Protein AF-A0A7C1CMJ7-F1 (afdb_monomer)

Nearest PDB structures (foldseek):
  7lj4-assembly1_B  TM=1.744E-01  e=9.720E+00  Homo sapiens

pLDDT: mean 82.31, std 11.93, range [35.75, 94.56]

Foldseek 3Di:
DVVQCCLPPNPLNVLQLVCLQPVVVSVVVVDPVVVSVVVVVVVVVVVVVVVVVVVCVVVVDDDPCPCPLVVLLLLLLQLQLLAAPSGNDGDPVSSVVSNVVLVVVVVVCVVVVHDPVVSSVVSNVSSVVSNVVSVVVVVVPPPD

Mean predicted aligned error: 7.27 Å

Sequence (144 aa):
AFGWMLMHKSWVGRYAELIGENEIAARFAGIDTPLVKCLLFTVCGGLCGMAAIFHTAFYATAKADTAMGMELEAIACVVIGGARISGGRASIPGALLGLLIIGILQFGLEMSGVRSRNIIIIVGLVLIITAVVNERFGGRATGE

Radius of gyration: 17.37 Å; Cα contacts (8 Å, |Δi|>4): 123; chains: 1; bounding box: 34×32×45 Å

Structure (mmCIF, N/CA/C/O backbone):
data_AF-A0A7C1CMJ7-F1
#
_entry.id   AF-A0A7C1CMJ7-F1
#
loop_
_atom_site.group_PDB
_atom_site.id
_atom_site.type_symbol
_atom_site.label_atom_id
_atom_site.label_alt_id
_atom_site.label_comp_id
_atom_site.label_asym_id
_atom_site.label_entity_id
_atom_site.label_seq_id
_atom_site.pdbx_PDB_ins_code
_atom_site.Cartn_x
_atom_site.Cartn_y
_atom_site.Cartn_z
_atom_site.occupancy
_atom_site.B_iso_or_equiv
_atom_site.auth_seq_id
_atom_site.auth_comp_id
_atom_site.auth_asym_id
_atom_site.auth_atom_id
_atom_site.pdbx_PDB_model_num
ATOM 1 N N . ALA A 1 1 ? 11.399 4.045 7.157 1.00 50.28 1 ALA A N 1
ATOM 2 C CA . ALA A 1 1 ? 11.460 4.653 8.508 1.00 50.28 1 ALA A CA 1
ATOM 3 C C . ALA A 1 1 ? 10.339 5.674 8.749 1.00 50.28 1 ALA A C 1
ATOM 5 O O . ALA A 1 1 ? 9.579 5.496 9.691 1.00 50.28 1 ALA A O 1
ATOM 6 N N . PHE A 1 2 ? 10.172 6.692 7.892 1.00 60.22 2 PHE A N 1
ATOM 7 C CA . PHE A 1 2 ? 9.145 7.738 8.065 1.00 60.22 2 PHE A CA 1
ATOM 8 C C . PHE A 1 2 ? 7.702 7.195 8.105 1.00 60.22 2 PHE A C 1
ATOM 10 O O . PHE A 1 2 ? 6.954 7.504 9.026 1.00 60.22 2 PHE A O 1
ATOM 17 N N . GLY A 1 3 ? 7.345 6.291 7.182 1.00 61.06 3 GLY A N 1
ATOM 18 C CA . GLY A 1 3 ? 6.026 5.640 7.172 1.00 61.06 3 GLY A CA 1
ATOM 19 C C . GLY A 1 3 ? 5.734 4.832 8.441 1.00 61.06 3 GLY A C 1
ATOM 20 O O . GLY A 1 3 ? 4.652 4.956 9.006 1.00 61.06 3 GLY A O 1
ATOM 21 N N . TRP A 1 4 ? 6.716 4.061 8.936 1.00 58.06 4 TRP A N 1
ATOM 22 C CA . TRP A 1 4 ? 6.612 3.312 10.200 1.00 58.06 4 TRP A CA 1
ATOM 23 C C . TRP A 1 4 ? 6.258 4.229 11.369 1.00 58.06 4 TRP A C 1
ATOM 25 O O . TRP A 1 4 ? 5.365 3.934 12.160 1.00 58.06 4 TRP A O 1
ATOM 35 N N . MET A 1 5 ? 6.942 5.369 11.451 1.00 55.03 5 MET A N 1
ATOM 36 C CA . MET A 1 5 ? 6.726 6.336 12.516 1.00 55.03 5 MET A CA 1
ATOM 37 C C . MET A 1 5 ? 5.361 7.025 12.401 1.00 55.03 5 MET A C 1
ATOM 39 O O . MET A 1 5 ? 4.716 7.249 13.423 1.00 55.03 5 MET A O 1
ATOM 43 N N . LEU A 1 6 ? 4.880 7.285 11.180 1.00 60.38 6 LEU A N 1
ATOM 44 C CA . LEU A 1 6 ? 3.525 7.786 10.953 1.00 60.38 6 LEU A CA 1
ATOM 45 C C . LEU A 1 6 ? 2.462 6.770 11.393 1.00 60.38 6 LEU A C 1
ATOM 47 O O . LEU A 1 6 ? 1.572 7.125 12.154 1.00 60.38 6 LEU A O 1
ATOM 51 N N . MET A 1 7 ? 2.547 5.505 10.989 1.00 59.06 7 MET A N 1
ATOM 52 C CA . MET A 1 7 ? 1.507 4.525 11.335 1.00 59.06 7 MET A CA 1
ATOM 53 C C . MET A 1 7 ? 1.500 4.147 12.820 1.00 59.06 7 MET A C 1
ATOM 55 O O . MET A 1 7 ? 0.435 4.076 13.421 1.00 59.06 7 MET A O 1
ATOM 59 N N . HIS A 1 8 ? 2.668 3.935 13.434 1.00 58.44 8 HIS A N 1
ATOM 60 C CA . HIS A 1 8 ? 2.735 3.406 14.803 1.00 58.44 8 HIS A CA 1
ATOM 61 C C . HIS A 1 8 ? 2.731 4.483 15.898 1.00 58.44 8 HIS A C 1
ATOM 63 O O . HIS A 1 8 ? 2.394 4.191 17.045 1.00 58.44 8 HIS A O 1
ATOM 69 N N . LYS A 1 9 ? 3.117 5.726 15.572 1.00 54.81 9 LYS A N 1
ATOM 70 C CA . LYS A 1 9 ? 3.260 6.810 16.560 1.00 54.81 9 LYS A CA 1
ATOM 71 C C . LYS A 1 9 ? 2.339 8.009 16.309 1.00 54.81 9 LYS A C 1
ATOM 73 O O . LYS A 1 9 ? 2.172 8.812 17.223 1.00 54.81 9 LYS A O 1
ATOM 78 N N . SER A 1 10 ? 1.732 8.150 15.124 1.00 69.31 10 SER A N 1
ATOM 79 C CA . SER A 1 10 ? 0.830 9.276 14.837 1.00 69.31 10 SER A CA 1
ATOM 80 C C . SER A 1 10 ? -0.647 8.918 15.023 1.00 69.31 10 SER A C 1
ATOM 82 O O . SER A 1 10 ? -1.083 7.793 14.780 1.00 69.31 10 SER A O 1
ATOM 84 N N . TRP A 1 11 ? -1.428 9.918 15.430 1.00 71.00 11 TRP A N 1
ATOM 85 C CA . TRP A 1 11 ? -2.886 9.854 15.551 1.00 71.00 11 TRP A CA 1
ATOM 86 C C . TRP A 1 11 ? -3.571 9.502 14.220 1.00 71.00 11 TRP A C 1
ATOM 88 O O . TRP A 1 11 ? -4.585 8.810 14.215 1.00 71.00 11 TRP A O 1
ATOM 98 N N . VAL A 1 12 ? -2.964 9.893 13.094 1.00 75.56 12 VAL A N 1
ATOM 99 C CA . VAL A 1 12 ? -3.470 9.636 11.737 1.00 75.56 12 VAL A CA 1
ATOM 100 C C . VAL A 1 12 ? -3.522 8.138 11.430 1.00 75.56 12 VAL A C 1
ATOM 102 O O . VAL A 1 12 ? -4.497 7.672 10.848 1.00 75.56 12 VAL A O 1
ATOM 105 N N . GLY A 1 13 ? -2.513 7.368 11.858 1.00 76.81 13 GLY A N 1
ATOM 106 C CA . GLY A 1 13 ? -2.478 5.915 11.655 1.00 76.81 13 GLY A CA 1
ATOM 107 C C . GLY A 1 13 ? -3.599 5.193 12.403 1.00 76.81 13 GLY A C 1
ATOM 108 O O . GLY A 1 13 ? -4.318 4.391 11.816 1.00 76.81 13 GLY A O 1
ATOM 109 N N . ARG A 1 14 ? -3.818 5.556 13.672 1.00 80.00 14 ARG A N 1
ATOM 110 C CA . ARG A 1 14 ? -4.899 4.986 14.493 1.00 80.00 14 ARG A CA 1
ATOM 111 C C . ARG A 1 14 ? -6.285 5.362 13.982 1.00 80.00 14 ARG A C 1
ATOM 113 O O . ARG A 1 14 ? -7.174 4.520 13.977 1.00 80.00 14 ARG A O 1
ATOM 120 N N . TYR A 1 15 ? -6.477 6.604 13.537 1.00 85.75 15 TYR A N 1
ATOM 121 C CA . TYR A 1 15 ? -7.745 7.004 12.926 1.00 85.75 15 TYR A CA 1
ATOM 122 C C . TYR A 1 15 ? -7.990 6.265 11.612 1.00 85.75 15 TYR A C 1
ATOM 124 O O . TYR A 1 15 ? -9.104 5.809 11.394 1.00 85.75 15 TYR A O 1
ATOM 132 N N . ALA A 1 16 ? -6.971 6.069 10.771 1.00 84.44 16 ALA A N 1
ATOM 133 C CA . ALA A 1 16 ? -7.113 5.273 9.553 1.00 84.44 16 ALA A CA 1
ATOM 134 C C . ALA A 1 16 ? -7.504 3.812 9.852 1.00 84.44 16 ALA A C 1
ATOM 136 O O . ALA A 1 16 ? -8.352 3.255 9.158 1.00 84.44 16 ALA A O 1
ATOM 137 N N . GLU A 1 17 ? -6.934 3.216 10.904 1.00 84.69 17 GLU A N 1
ATOM 138 C CA . GLU A 1 17 ? -7.270 1.861 11.353 1.00 84.69 17 GLU A CA 1
ATOM 139 C C . GLU A 1 17 ? -8.730 1.767 11.831 1.00 84.69 17 GLU A C 1
ATOM 141 O O . GLU A 1 17 ? -9.496 0.959 11.310 1.00 84.69 17 GLU A O 1
ATOM 146 N N . LEU A 1 18 ? -9.158 2.673 12.718 1.00 84.38 18 LEU A N 1
ATOM 147 C CA . LEU A 1 18 ? -10.532 2.722 13.243 1.00 84.38 18 LEU A CA 1
ATOM 148 C C . LEU A 1 18 ? -1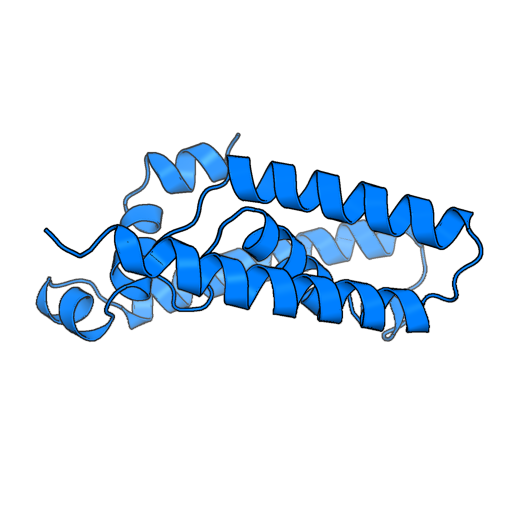1.583 2.977 12.154 1.00 84.38 18 LEU A C 1
ATOM 150 O O . LEU A 1 18 ? -12.631 2.335 12.137 1.00 84.38 18 LEU A O 1
ATOM 154 N N . ILE A 1 19 ? -11.303 3.905 11.233 1.00 87.69 19 ILE A N 1
ATOM 155 C CA . ILE A 1 19 ? -12.191 4.204 10.100 1.00 87.69 19 ILE A CA 1
ATOM 156 C C . ILE A 1 19 ? -12.302 2.985 9.176 1.00 87.69 19 ILE A C 1
ATOM 158 O O . ILE A 1 19 ? -13.375 2.737 8.630 1.00 87.69 19 ILE A O 1
ATO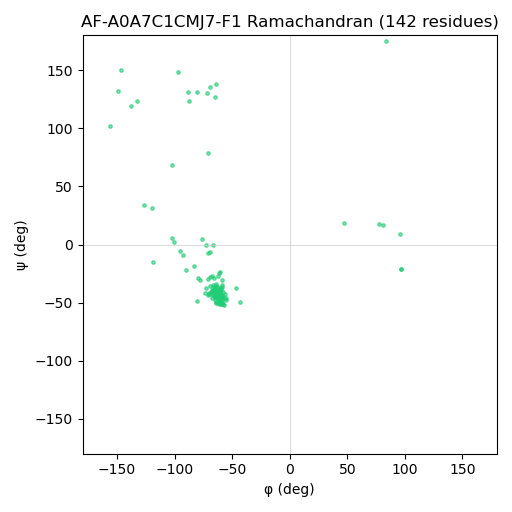M 162 N N . GLY A 1 20 ? -11.211 2.232 9.007 1.00 85.38 20 GLY A N 1
ATOM 163 C CA . GLY A 1 20 ? -11.192 1.009 8.214 1.00 85.38 20 GLY A CA 1
ATOM 164 C C . GLY A 1 20 ? -11.950 -0.155 8.856 1.00 85.38 20 GLY A C 1
ATOM 165 O O . GLY A 1 20 ? -12.454 -0.994 8.126 1.00 85.38 20 GLY A O 1
ATOM 166 N N . GLU A 1 21 ? -12.033 -0.227 10.185 1.00 85.31 21 GLU A N 1
ATOM 167 C CA . GLU A 1 21 ? -12.784 -1.283 10.875 1.00 85.31 21 GLU A CA 1
ATOM 168 C C . GLU A 1 21 ? -14.286 -0.977 10.912 1.00 85.31 21 GLU A C 1
ATOM 170 O O . GLU A 1 21 ? -15.108 -1.822 10.556 1.00 85.31 21 GLU A O 1
ATOM 175 N N . ASN A 1 22 ? -14.658 0.241 11.317 1.00 87.44 22 ASN A N 1
ATOM 176 C CA . ASN A 1 22 ? -16.046 0.685 11.309 1.00 87.44 22 ASN A CA 1
ATOM 177 C C . ASN A 1 22 ? -16.147 2.215 11.234 1.00 87.44 22 ASN A C 1
ATOM 179 O O . ASN A 1 22 ? -16.041 2.928 12.235 1.00 87.44 22 ASN A O 1
ATOM 183 N N . GLU A 1 23 ? -16.443 2.724 10.038 1.00 86.50 23 GLU A N 1
ATOM 184 C CA . GLU A 1 23 ? -16.608 4.157 9.788 1.00 86.50 23 GLU A CA 1
ATOM 185 C C . GLU A 1 23 ? -17.713 4.798 10.644 1.00 86.50 23 GLU A C 1
ATOM 187 O O . GLU A 1 23 ? -17.571 5.934 11.104 1.00 86.50 23 GLU A O 1
ATOM 192 N N . ILE A 1 24 ? -18.804 4.068 10.888 1.00 85.69 24 ILE A N 1
ATOM 193 C CA . ILE A 1 24 ? -19.941 4.559 11.671 1.00 85.69 24 ILE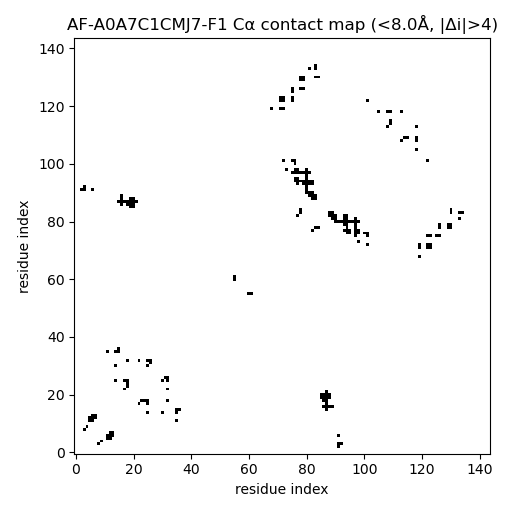 A CA 1
ATOM 194 C C . ILE A 1 24 ? -19.512 4.737 13.132 1.00 85.69 24 ILE A C 1
ATOM 196 O O . ILE A 1 24 ? -19.752 5.792 13.719 1.00 85.69 24 ILE A O 1
ATOM 200 N N . ALA A 1 25 ? -18.815 3.747 13.699 1.00 85.00 25 ALA A N 1
ATOM 201 C CA . ALA A 1 25 ? -18.297 3.818 15.065 1.00 85.00 25 ALA A CA 1
ATOM 202 C C . ALA A 1 25 ? -17.247 4.929 15.229 1.00 85.00 25 ALA A C 1
ATOM 204 O O . ALA A 1 25 ? -17.293 5.672 16.208 1.00 85.00 25 ALA A O 1
ATOM 205 N N . ALA A 1 26 ? -16.354 5.105 14.248 1.00 86.50 26 ALA A N 1
ATOM 206 C CA . ALA A 1 26 ? -15.372 6.189 14.254 1.00 86.50 26 ALA A CA 1
ATOM 207 C C . ALA A 1 26 ? -16.045 7.573 14.285 1.00 86.50 26 ALA A C 1
ATOM 209 O O . ALA A 1 26 ? -15.613 8.464 15.018 1.00 86.50 26 ALA A O 1
ATOM 210 N N . ARG A 1 27 ? -17.150 7.740 13.547 1.00 87.50 27 ARG A N 1
ATOM 211 C CA . ARG A 1 27 ? -17.928 8.984 13.544 1.00 87.50 27 ARG A CA 1
ATOM 212 C C . ARG A 1 27 ? -18.624 9.238 14.885 1.00 87.50 27 ARG A C 1
ATOM 214 O O . ARG A 1 27 ? -18.638 10.374 15.350 1.00 87.50 27 ARG A O 1
ATOM 221 N N . PHE A 1 28 ? -19.152 8.197 15.534 1.00 87.88 28 PHE A N 1
ATOM 222 C CA . PHE A 1 28 ? -19.710 8.307 16.890 1.00 87.88 28 PHE A CA 1
ATOM 223 C C . PHE A 1 28 ? -18.645 8.599 17.958 1.00 87.88 28 PHE A C 1
ATOM 225 O O . PHE A 1 28 ? -18.951 9.248 18.953 1.00 87.88 28 PHE A O 1
ATOM 232 N N . ALA A 1 29 ? -17.393 8.193 17.734 1.00 85.75 29 ALA A N 1
ATOM 233 C CA . ALA A 1 29 ? -16.254 8.514 18.595 1.00 85.75 29 ALA A CA 1
ATOM 234 C C . ALA A 1 29 ? -15.724 9.958 18.427 1.00 85.75 29 ALA A C 1
ATOM 236 O O . ALA A 1 29 ? -14.710 10.308 19.029 1.00 85.75 29 ALA A O 1
ATOM 237 N N . GLY A 1 30 ? -16.383 10.798 17.617 1.00 84.69 30 GLY A N 1
ATOM 238 C CA . GLY A 1 30 ? -15.997 12.196 17.397 1.00 84.69 30 GLY A CA 1
ATOM 239 C C . GLY A 1 30 ? -14.861 12.391 16.388 1.00 84.69 30 GLY A C 1
ATOM 240 O O . GLY A 1 30 ? -14.253 13.457 16.362 1.00 84.69 30 GLY A O 1
ATOM 241 N N . ILE A 1 31 ? -14.551 11.380 15.567 1.00 86.81 31 ILE A N 1
ATOM 242 C CA . ILE A 1 31 ? -13.545 11.488 14.504 1.00 86.81 31 ILE A CA 1
ATOM 243 C C . ILE A 1 31 ? -14.214 12.030 13.237 1.00 86.81 31 ILE A C 1
ATOM 245 O O . ILE A 1 31 ? -15.138 11.412 12.699 1.00 86.81 31 ILE A O 1
ATOM 249 N N . ASP A 1 32 ? -13.693 13.139 12.709 1.00 88.19 32 ASP A N 1
ATOM 250 C CA . ASP A 1 32 ? -14.081 13.682 11.403 1.00 88.19 32 ASP A CA 1
ATOM 251 C C . ASP A 1 32 ? -13.554 12.802 10.256 1.00 88.19 32 ASP A C 1
ATOM 253 O O . ASP A 1 32 ? -12.571 13.107 9.574 1.00 88.19 32 ASP A O 1
ATOM 257 N N . THR A 1 33 ? -14.252 11.691 10.021 1.00 87.12 33 THR A N 1
ATOM 258 C CA . THR A 1 33 ? -14.037 10.739 8.921 1.00 87.12 33 THR A CA 1
ATOM 259 C C . THR A 1 33 ? -13.768 11.383 7.554 1.00 87.12 33 THR A C 1
ATOM 261 O O . THR A 1 33 ? -12.775 10.996 6.928 1.00 87.12 33 THR A O 1
ATOM 264 N N . PRO A 1 34 ? -14.555 12.365 7.060 1.00 89.88 34 PRO A N 1
ATOM 265 C CA . PRO A 1 34 ? -14.303 12.957 5.746 1.00 89.88 34 PRO A CA 1
ATOM 266 C C . PRO A 1 34 ? -12.988 13.744 5.693 1.00 89.88 34 PRO A C 1
ATOM 268 O O . PRO A 1 34 ? -12.289 13.693 4.681 1.00 89.88 34 PRO A O 1
ATOM 271 N N . LEU A 1 35 ? -12.619 14.433 6.776 1.00 88.31 35 LEU A N 1
ATOM 272 C CA . LEU A 1 35 ? -11.402 15.241 6.830 1.00 88.31 35 LEU A CA 1
ATOM 273 C C . LEU A 1 35 ? -10.154 14.351 6.852 1.00 88.31 35 LEU A C 1
ATOM 275 O O . LEU A 1 35 ? -9.207 14.585 6.101 1.00 88.31 35 LEU A O 1
ATOM 279 N N . VAL A 1 36 ? -10.188 13.281 7.652 1.00 89.31 36 VAL A N 1
ATOM 280 C CA . VAL A 1 36 ? -9.101 12.295 7.723 1.00 89.31 36 VAL A CA 1
ATOM 281 C C . VAL A 1 36 ? -8.922 11.587 6.377 1.00 89.31 36 VAL A C 1
ATOM 283 O O . VAL A 1 36 ? -7.794 11.484 5.894 1.00 89.31 36 VAL A O 1
ATOM 286 N N . LYS A 1 37 ? -10.016 11.166 5.722 1.00 89.38 37 LYS A N 1
ATOM 287 C CA . LYS A 1 37 ? -9.966 10.573 4.373 1.00 89.38 37 LYS A CA 1
ATOM 288 C C . LYS A 1 37 ? -9.381 11.546 3.347 1.00 89.38 37 LYS A C 1
ATOM 290 O O . LYS A 1 37 ? -8.492 11.161 2.593 1.00 89.38 37 LYS A O 1
ATOM 295 N N . CYS A 1 38 ? -9.825 12.803 3.342 1.00 92.69 38 CYS A N 1
ATOM 296 C CA . CYS A 1 38 ? -9.308 13.825 2.430 1.00 92.69 38 CYS A CA 1
ATOM 297 C C . CYS A 1 38 ? -7.792 14.022 2.597 1.00 92.69 38 CYS A C 1
ATOM 299 O O . CYS A 1 38 ? -7.047 14.031 1.614 1.00 92.69 38 CYS A O 1
ATOM 301 N N . LEU A 1 39 ? -7.315 14.094 3.843 1.00 90.06 39 LEU A N 1
ATOM 302 C CA . LEU A 1 39 ? -5.893 14.236 4.150 1.00 90.06 39 LEU A CA 1
ATOM 303 C C . LEU A 1 39 ? -5.082 13.012 3.692 1.00 90.06 39 LEU A C 1
ATOM 305 O O . LEU A 1 39 ? -4.037 13.180 3.066 1.00 90.06 39 LEU A O 1
ATOM 309 N N . LEU A 1 40 ? -5.584 11.795 3.927 1.00 88.88 40 LEU A N 1
ATOM 310 C CA . LEU A 1 40 ? -4.968 10.547 3.453 1.00 88.88 40 LEU A CA 1
ATOM 311 C C . LEU A 1 40 ? -4.821 10.524 1.926 1.00 88.88 40 LEU A C 1
ATOM 313 O O . LEU A 1 40 ? -3.720 10.304 1.421 1.00 88.88 40 LEU A O 1
ATOM 317 N N . PHE A 1 41 ? -5.900 10.803 1.189 1.00 90.50 41 PHE A N 1
ATOM 318 C CA . PHE A 1 41 ? -5.867 10.821 -0.276 1.00 90.50 41 PHE A CA 1
ATOM 319 C C . PHE A 1 41 ? -4.968 11.929 -0.830 1.00 90.50 41 PHE A C 1
ATOM 321 O O . PHE A 1 41 ? -4.255 11.697 -1.804 1.00 90.50 41 PHE A O 1
ATOM 328 N N . THR A 1 42 ? -4.937 13.102 -0.193 1.00 93.50 42 THR A N 1
ATOM 329 C CA . THR A 1 42 ? -4.062 14.213 -0.604 1.00 93.50 42 THR A CA 1
ATOM 330 C C . THR A 1 42 ? -2.588 13.847 -0.444 1.00 93.50 42 THR A C 1
ATOM 332 O O . THR A 1 42 ? -1.787 14.072 -1.352 1.00 93.50 42 THR A O 1
ATOM 335 N N . VAL A 1 43 ? -2.221 13.230 0.685 1.00 90.50 43 VAL A N 1
ATOM 336 C CA . VAL A 1 43 ? -0.847 12.768 0.925 1.00 90.50 43 VAL A CA 1
ATOM 337 C C . VAL A 1 43 ? -0.467 11.656 -0.056 1.00 90.50 43 VAL A C 1
ATOM 339 O O . VAL A 1 43 ? 0.608 11.723 -0.650 1.00 90.50 43 VAL A O 1
ATOM 342 N N . CYS A 1 44 ? -1.344 10.673 -0.288 1.00 90.31 44 CYS A N 1
ATOM 343 C CA . CYS A 1 44 ? -1.118 9.634 -1.297 1.00 90.31 44 CYS A CA 1
ATOM 344 C C . CYS A 1 44 ? -0.930 10.230 -2.697 1.00 90.31 44 CYS A C 1
ATOM 346 O O . CYS A 1 44 ? 0.046 9.898 -3.363 1.00 90.31 44 CYS A O 1
ATOM 348 N N . GLY A 1 45 ? -1.798 11.152 -3.118 1.00 91.38 45 GLY A N 1
ATOM 349 C CA . GLY A 1 45 ? -1.687 11.828 -4.411 1.00 91.38 45 GLY A CA 1
ATOM 350 C C . GLY A 1 45 ? -0.375 12.600 -4.563 1.00 91.38 45 GLY A C 1
ATOM 351 O O . GLY A 1 45 ? 0.288 12.484 -5.592 1.00 91.38 45 GLY A O 1
ATOM 352 N N . GLY A 1 46 ? 0.055 13.320 -3.521 1.00 94.56 46 GLY A N 1
ATOM 353 C CA . GLY A 1 46 ? 1.342 14.021 -3.510 1.00 94.56 46 GLY A CA 1
ATOM 354 C C . GLY A 1 46 ? 2.540 13.075 -3.646 1.00 94.56 46 GLY A C 1
ATOM 355 O O . GLY A 1 46 ? 3.455 13.337 -4.428 1.00 94.56 46 GLY A O 1
ATOM 356 N N . LEU A 1 47 ? 2.517 11.939 -2.940 1.00 90.69 47 LEU A N 1
ATOM 357 C CA . LEU A 1 47 ? 3.562 10.914 -3.031 1.00 90.69 47 LEU A CA 1
ATOM 358 C C . LEU A 1 47 ? 3.583 10.229 -4.404 1.00 90.69 47 LEU A C 1
ATOM 360 O O . LEU A 1 47 ? 4.659 10.055 -4.975 1.00 90.69 47 LEU A O 1
ATOM 364 N N . CYS A 1 48 ? 2.417 9.884 -4.954 1.00 90.25 48 CYS A N 1
ATOM 365 C CA . CYS A 1 48 ? 2.289 9.304 -6.291 1.00 90.25 48 CYS A CA 1
ATOM 366 C C . CYS A 1 48 ? 2.775 10.273 -7.376 1.00 90.25 48 CYS A C 1
ATOM 368 O O . CYS A 1 48 ? 3.518 9.863 -8.264 1.00 90.25 48 CYS A O 1
ATOM 370 N N . GLY A 1 49 ? 2.423 11.559 -7.282 1.00 90.31 49 GLY A N 1
ATOM 371 C CA . GLY A 1 49 ? 2.903 12.588 -8.205 1.00 90.31 49 GLY A CA 1
ATOM 372 C C . GLY A 1 49 ? 4.425 12.733 -8.166 1.00 90.31 49 GLY A C 1
ATOM 373 O O . GLY A 1 49 ? 5.075 12.755 -9.209 1.00 90.31 49 GLY A O 1
ATOM 374 N N . MET A 1 50 ? 5.014 12.740 -6.968 1.00 92.19 50 MET A N 1
ATOM 375 C CA . MET A 1 50 ? 6.468 12.772 -6.812 1.00 92.19 50 MET A CA 1
ATOM 376 C C . MET A 1 50 ? 7.129 11.514 -7.398 1.00 92.19 50 MET A C 1
ATOM 378 O O . MET A 1 50 ? 8.096 11.625 -8.149 1.00 92.19 50 MET A O 1
ATOM 382 N N . ALA A 1 51 ? 6.584 10.326 -7.123 1.00 88.94 51 ALA A N 1
ATOM 383 C CA . ALA A 1 51 ? 7.074 9.065 -7.681 1.00 88.94 51 ALA A CA 1
ATOM 384 C C . ALA A 1 51 ? 6.979 9.022 -9.217 1.00 88.94 51 ALA A C 1
ATOM 386 O O . ALA A 1 51 ? 7.901 8.536 -9.871 1.00 88.94 51 ALA A O 1
ATOM 387 N N . ALA A 1 52 ? 5.915 9.579 -9.801 1.00 87.94 52 ALA A N 1
ATOM 388 C CA . ALA A 1 52 ? 5.749 9.672 -11.248 1.00 87.94 52 ALA A CA 1
ATOM 389 C C . ALA A 1 52 ? 6.846 10.532 -11.897 1.00 87.94 52 ALA A C 1
ATOM 391 O O . ALA A 1 52 ? 7.403 10.132 -12.918 1.00 87.94 52 ALA A O 1
ATOM 392 N N . ILE A 1 53 ? 7.227 11.659 -11.280 1.00 89.81 53 ILE A N 1
ATOM 393 C CA . ILE A 1 53 ? 8.341 12.496 -11.762 1.00 89.81 53 ILE A CA 1
ATOM 394 C C . ILE A 1 53 ? 9.635 11.674 -11.811 1.00 89.81 53 ILE A C 1
ATOM 396 O O . ILE A 1 53 ? 10.287 11.622 -12.854 1.00 89.81 53 ILE A O 1
ATOM 400 N N . PHE A 1 54 ? 9.969 10.961 -10.731 1.00 89.25 54 PHE A N 1
ATOM 401 C CA . PHE A 1 54 ? 11.144 10.081 -10.704 1.00 89.25 54 PHE A CA 1
ATOM 402 C C . PHE A 1 54 ? 11.077 8.975 -11.760 1.00 89.25 54 PHE A C 1
ATOM 404 O O . PHE A 1 54 ? 12.065 8.729 -12.448 1.00 89.25 54 PHE A O 1
ATOM 411 N N . HIS A 1 55 ? 9.918 8.337 -11.925 1.00 85.75 55 HIS A N 1
ATOM 412 C CA . HIS A 1 55 ? 9.727 7.285 -12.917 1.00 85.75 55 HIS A CA 1
ATOM 413 C C . HIS A 1 55 ? 9.943 7.812 -14.344 1.00 85.75 55 HIS A C 1
ATOM 415 O O . HIS A 1 55 ? 10.719 7.243 -15.109 1.00 85.75 55 HIS A O 1
ATOM 421 N N . THR A 1 56 ? 9.335 8.949 -14.696 1.00 87.44 56 THR A N 1
ATOM 422 C CA . THR A 1 56 ? 9.524 9.559 -16.023 1.00 87.44 56 THR A CA 1
ATOM 423 C C . THR A 1 56 ? 10.971 9.978 -16.287 1.00 87.44 56 THR A C 1
ATOM 425 O O . THR A 1 56 ? 11.454 9.795 -17.404 1.00 87.44 56 THR A O 1
ATOM 428 N N . ALA A 1 57 ? 11.689 10.464 -15.268 1.00 87.69 57 ALA A N 1
ATOM 429 C CA . ALA A 1 57 ? 13.104 10.811 -15.379 1.00 87.69 57 ALA A CA 1
ATOM 430 C C . ALA A 1 57 ? 13.990 9.577 -15.619 1.00 87.69 57 ALA A C 1
ATOM 432 O O . ALA A 1 57 ? 14.968 9.663 -16.356 1.00 87.69 57 ALA A O 1
ATOM 433 N N . PHE A 1 58 ? 13.634 8.428 -15.035 1.00 84.00 58 PHE A N 1
ATOM 434 C CA . PHE A 1 58 ? 14.398 7.186 -15.167 1.00 84.00 58 P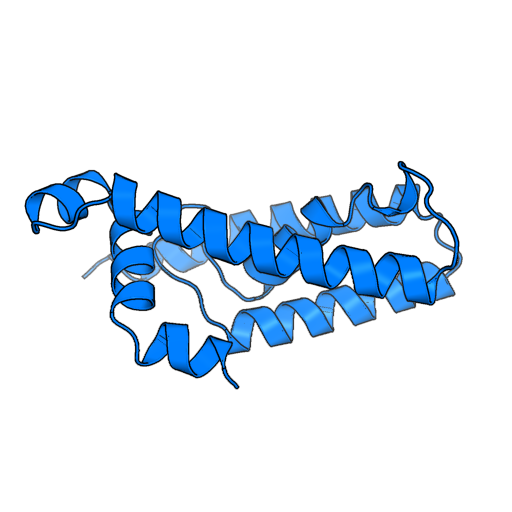HE A CA 1
ATOM 435 C C . PHE A 1 58 ? 14.243 6.535 -16.548 1.00 84.00 58 PHE A C 1
ATOM 437 O O . PHE A 1 58 ? 15.221 6.070 -17.126 1.00 84.00 58 PHE A O 1
ATOM 444 N N . TYR A 1 59 ? 13.022 6.516 -17.090 1.00 80.56 59 TYR A N 1
ATOM 445 C CA . TYR A 1 59 ? 12.713 5.843 -18.360 1.00 80.56 59 TYR A CA 1
ATOM 446 C C . TYR A 1 59 ? 12.743 6.776 -19.583 1.00 80.56 59 TYR A C 1
ATOM 448 O O . TYR A 1 59 ? 12.572 6.306 -20.710 1.00 80.56 59 TYR A O 1
ATOM 456 N N . ALA A 1 60 ? 12.922 8.089 -19.373 1.00 79.69 60 ALA A N 1
ATOM 457 C CA . ALA A 1 60 ? 12.958 9.152 -20.391 1.00 79.69 60 ALA A CA 1
ATOM 458 C C . ALA A 1 60 ? 11.810 9.101 -21.428 1.00 79.69 60 ALA A C 1
ATOM 460 O O . ALA A 1 60 ? 11.895 9.692 -22.503 1.00 79.69 60 ALA A O 1
ATOM 461 N N . THR A 1 61 ? 10.726 8.388 -21.113 1.00 75.50 61 THR A N 1
ATOM 462 C CA . THR A 1 61 ? 9.626 8.072 -22.023 1.00 75.50 61 THR A CA 1
ATOM 463 C C . THR A 1 61 ? 8.314 8.247 -21.273 1.00 75.50 61 THR A C 1
ATOM 465 O O . THR A 1 61 ? 8.052 7.551 -20.296 1.00 75.50 61 THR A O 1
ATOM 468 N N . ALA A 1 62 ? 7.464 9.153 -21.749 1.00 70.94 62 ALA A N 1
ATOM 469 C CA . ALA A 1 62 ? 6.150 9.419 -21.170 1.00 70.94 62 ALA A CA 1
ATOM 470 C C . ALA A 1 62 ? 5.052 8.763 -22.021 1.00 70.94 62 ALA A C 1
ATOM 472 O O . ALA A 1 62 ? 4.284 9.435 -22.706 1.00 70.94 62 ALA A O 1
ATOM 473 N N . LYS A 1 63 ? 5.002 7.427 -22.027 1.00 75.25 63 LYS A N 1
ATOM 474 C CA . LYS A 1 63 ? 3.863 6.697 -22.599 1.00 75.25 63 LYS A CA 1
ATOM 475 C C . LYS A 1 63 ? 2.805 6.508 -21.519 1.00 75.25 63 LYS A C 1
ATOM 477 O O . LYS A 1 63 ? 3.112 6.035 -20.431 1.00 75.25 63 LYS A O 1
ATOM 482 N N . ALA A 1 64 ? 1.556 6.835 -21.849 1.00 73.38 64 ALA A N 1
ATOM 483 C CA . ALA A 1 64 ? 0.422 6.680 -20.936 1.00 73.38 64 ALA A CA 1
ATOM 484 C C . ALA A 1 64 ? 0.201 5.218 -20.495 1.00 73.38 64 ALA A C 1
ATOM 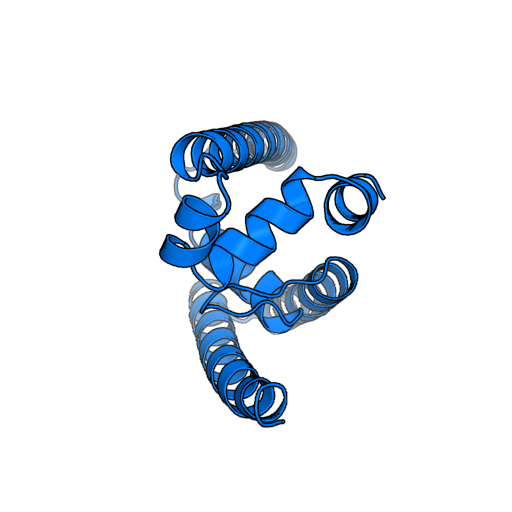486 O O . ALA A 1 64 ? -0.360 4.973 -19.435 1.00 73.38 64 ALA A O 1
ATOM 487 N N . ASP A 1 65 ? 0.674 4.257 -21.292 1.00 77.81 65 ASP A N 1
ATOM 488 C CA . ASP A 1 65 ? 0.510 2.826 -21.028 1.00 77.81 65 ASP A CA 1
ATOM 489 C C . ASP A 1 65 ? 1.561 2.256 -20.056 1.00 77.81 65 ASP A C 1
ATOM 491 O O . ASP A 1 65 ? 1.336 1.214 -19.454 1.00 77.81 65 ASP A O 1
ATOM 495 N N . THR A 1 66 ? 2.696 2.941 -19.853 1.00 75.44 66 THR A N 1
ATOM 496 C CA . THR A 1 66 ? 3.844 2.404 -19.091 1.00 75.44 66 THR A CA 1
ATOM 497 C C . THR A 1 66 ? 3.507 2.082 -17.632 1.00 75.44 66 THR A C 1
ATOM 499 O O . THR A 1 66 ? 4.158 1.239 -17.027 1.00 75.44 66 THR A O 1
ATOM 502 N N . ALA A 1 67 ? 2.488 2.733 -17.065 1.00 75.69 67 ALA A N 1
ATOM 503 C CA . ALA A 1 67 ? 2.053 2.514 -15.688 1.00 75.69 67 ALA A CA 1
ATOM 504 C C . ALA A 1 67 ? 0.815 1.617 -15.545 1.00 75.69 67 ALA A C 1
ATOM 506 O O . ALA A 1 67 ? 0.347 1.399 -14.425 1.00 75.69 67 ALA A O 1
ATOM 507 N N . MET A 1 68 ? 0.277 1.078 -16.645 1.00 83.12 68 MET A N 1
ATOM 508 C CA . MET A 1 68 ? -0.868 0.175 -16.561 1.00 83.12 68 MET A CA 1
ATOM 509 C C . MET A 1 68 ? -0.490 -1.114 -15.827 1.00 83.12 68 MET A C 1
ATOM 511 O O . MET A 1 68 ? 0.459 -1.799 -16.191 1.00 83.12 68 MET A O 1
ATOM 515 N N . GLY A 1 69 ? -1.265 -1.459 -14.797 1.00 84.00 69 GLY A N 1
ATOM 516 C CA . GLY A 1 69 ? -1.051 -2.660 -13.982 1.00 84.00 69 GLY A CA 1
ATOM 517 C C . GLY A 1 69 ? -0.276 -2.422 -12.683 1.00 84.00 69 GLY A C 1
ATOM 518 O O . GLY A 1 69 ? -0.494 -3.171 -11.732 1.00 84.00 69 GLY A O 1
ATOM 519 N N . MET A 1 70 ? 0.502 -1.336 -12.569 1.00 86.50 70 MET A N 1
ATOM 520 C CA . MET A 1 70 ? 1.208 -1.006 -11.317 1.00 86.50 70 MET A CA 1
ATOM 521 C C . MET A 1 70 ? 0.249 -0.743 -10.147 1.00 86.50 70 MET A C 1
ATOM 523 O O . MET A 1 70 ? 0.597 -0.987 -8.995 1.00 86.50 70 MET A O 1
ATOM 527 N N . GLU A 1 71 ? -0.980 -0.295 -10.420 1.00 88.94 71 GLU A N 1
ATOM 528 C CA . GLU A 1 71 ? -2.016 -0.158 -9.388 1.00 88.94 71 GLU A CA 1
ATOM 529 C C . GLU A 1 71 ? -2.378 -1.509 -8.760 1.00 88.94 71 GLU A C 1
ATOM 531 O O . GLU A 1 71 ? -2.429 -1.642 -7.536 1.00 88.94 71 GLU A O 1
ATOM 536 N N . LEU A 1 72 ? -2.580 -2.533 -9.596 1.00 90.62 72 LEU A N 1
ATOM 537 C CA . LEU A 1 72 ? -2.900 -3.885 -9.143 1.00 90.62 72 LEU A CA 1
ATOM 538 C C . LEU A 1 72 ? -1.732 -4.482 -8.356 1.00 90.62 72 LEU A C 1
ATOM 540 O O . LEU A 1 72 ? -1.942 -5.109 -7.319 1.00 90.62 72 LEU A O 1
ATOM 544 N N . GLU A 1 73 ? -0.506 -4.259 -8.820 1.00 89.38 73 GLU A N 1
ATOM 545 C CA . GLU A 1 73 ? 0.706 -4.702 -8.132 1.00 89.38 73 GLU A CA 1
ATOM 546 C C . GLU A 1 73 ? 0.872 -4.023 -6.774 1.00 89.38 73 GLU A C 1
ATOM 548 O O . GLU A 1 73 ? 1.170 -4.699 -5.788 1.00 89.38 73 GLU A O 1
ATOM 553 N N . ALA A 1 74 ? 0.620 -2.715 -6.688 1.00 89.88 74 ALA A N 1
ATOM 554 C CA . ALA A 1 74 ? 0.673 -1.975 -5.433 1.00 89.88 74 ALA A CA 1
ATOM 555 C C . ALA A 1 74 ? -0.328 -2.537 -4.410 1.00 89.88 74 ALA A C 1
ATOM 557 O O . ALA A 1 74 ? 0.032 -2.765 -3.251 1.00 89.88 74 ALA A O 1
ATOM 558 N N . ILE A 1 75 ? -1.561 -2.830 -4.843 1.00 90.75 75 ILE A N 1
ATOM 559 C CA . ILE A 1 75 ? -2.577 -3.460 -3.988 1.00 90.75 75 ILE A CA 1
ATOM 560 C C . ILE A 1 75 ? -2.132 -4.875 -3.590 1.00 90.75 75 ILE A C 1
ATOM 562 O O . ILE A 1 75 ? -2.190 -5.223 -2.410 1.00 90.75 75 ILE A O 1
ATOM 566 N N . ALA A 1 76 ? -1.630 -5.676 -4.535 1.00 91.69 76 ALA A N 1
ATOM 567 C CA . ALA A 1 76 ? -1.168 -7.039 -4.274 1.00 91.69 76 ALA A CA 1
ATOM 568 C C . ALA A 1 76 ? -0.050 -7.072 -3.224 1.00 91.69 76 ALA A C 1
ATOM 570 O O . ALA A 1 76 ? -0.128 -7.848 -2.274 1.00 91.69 76 ALA A O 1
ATOM 571 N N . CYS A 1 77 ? 0.948 -6.191 -3.337 1.00 91.38 77 CYS A N 1
ATOM 572 C CA . CYS A 1 77 ? 2.058 -6.101 -2.387 1.00 91.38 77 CYS A CA 1
ATOM 573 C C . CYS A 1 77 ? 1.569 -5.852 -0.956 1.00 91.38 77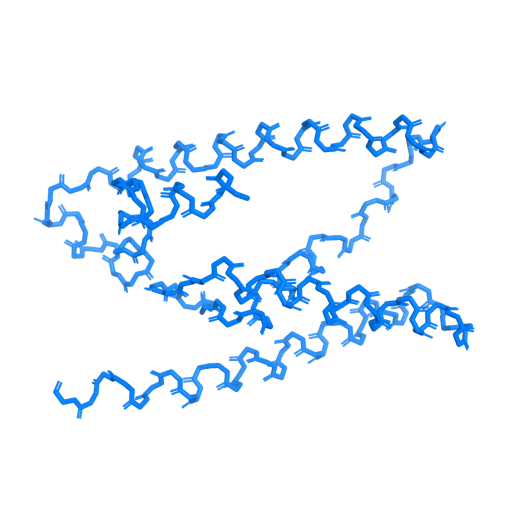 CYS A C 1
ATOM 575 O O . CYS A 1 77 ? 2.014 -6.507 -0.013 1.00 91.38 77 CYS A O 1
ATOM 577 N N . VAL A 1 78 ? 0.637 -4.913 -0.784 1.00 89.75 78 VAL A N 1
ATOM 578 C CA . VAL A 1 78 ? 0.134 -4.521 0.538 1.00 89.75 78 VAL A CA 1
ATOM 579 C C . VAL A 1 78 ? -0.772 -5.603 1.139 1.00 89.75 78 VAL A C 1
ATOM 581 O O . VAL A 1 78 ? -0.678 -5.877 2.337 1.00 89.75 78 VAL A O 1
ATOM 584 N N . VAL A 1 79 ? -1.589 -6.275 0.322 1.00 89.81 79 VAL A N 1
ATOM 585 C CA . VAL A 1 79 ? -2.459 -7.381 0.765 1.00 89.81 79 VAL A CA 1
ATOM 586 C C . VAL A 1 79 ? -1.648 -8.629 1.126 1.00 89.81 79 VAL A C 1
ATOM 588 O O . VAL A 1 79 ? -1.900 -9.240 2.163 1.00 89.81 79 VAL A O 1
ATOM 591 N N . ILE A 1 80 ? -0.623 -8.973 0.342 1.00 89.88 80 ILE A N 1
ATOM 592 C CA . ILE A 1 80 ? 0.335 -10.052 0.662 1.00 89.88 80 ILE A CA 1
ATOM 593 C C . ILE A 1 80 ? 1.125 -9.727 1.920 1.00 89.88 80 ILE A C 1
ATOM 595 O O . ILE A 1 80 ? 1.385 -10.609 2.735 1.00 89.88 80 ILE A O 1
ATOM 599 N N . GLY A 1 81 ? 1.414 -8.447 2.135 1.00 86.06 81 GLY A N 1
ATOM 600 C CA . GLY A 1 81 ? 1.959 -7.950 3.386 1.00 86.06 81 GLY A CA 1
ATOM 601 C C . GLY A 1 81 ? 1.024 -8.049 4.597 1.00 86.06 81 GLY A C 1
ATOM 602 O O . GLY A 1 81 ? 1.416 -7.651 5.691 1.00 86.06 81 GLY A O 1
ATOM 603 N N . GLY A 1 82 ? -0.197 -8.566 4.439 1.00 82.56 82 GLY A N 1
ATOM 604 C CA . GLY A 1 82 ? -1.135 -8.820 5.532 1.00 82.56 82 GLY A CA 1
ATOM 605 C C . GLY A 1 82 ? -2.162 -7.714 5.771 1.00 82.56 82 GLY A C 1
ATOM 606 O O . GLY A 1 82 ? -2.888 -7.771 6.764 1.00 82.56 82 GLY A O 1
ATOM 607 N N . ALA A 1 83 ? -2.267 -6.714 4.890 1.00 87.12 83 ALA A N 1
ATOM 608 C CA . ALA A 1 83 ? -3.349 -5.735 4.977 1.00 87.12 83 ALA A CA 1
ATOM 609 C C . ALA A 1 83 ? -4.703 -6.369 4.624 1.00 87.12 83 ALA A C 1
ATOM 611 O O . ALA A 1 83 ? -4.828 -7.114 3.647 1.00 87.12 83 ALA A O 1
ATOM 612 N N . ARG A 1 84 ? -5.732 -6.062 5.419 1.00 82.44 84 ARG A N 1
ATOM 613 C CA . ARG A 1 84 ? -7.100 -6.535 5.170 1.00 82.44 84 ARG A CA 1
ATOM 614 C C . ARG A 1 84 ? -7.782 -5.671 4.112 1.00 82.44 84 ARG A C 1
ATOM 616 O O . ARG A 1 84 ? -7.815 -4.452 4.246 1.00 82.44 84 ARG A O 1
ATOM 623 N N . ILE A 1 85 ? -8.390 -6.309 3.111 1.00 81.56 85 ILE A N 1
ATOM 624 C CA . ILE A 1 85 ? -9.201 -5.625 2.086 1.00 81.56 85 ILE A CA 1
ATOM 625 C C . ILE A 1 85 ? -10.452 -4.995 2.703 1.00 81.56 85 ILE A C 1
ATOM 627 O O . ILE A 1 85 ? -10.836 -3.895 2.321 1.00 81.56 85 ILE A O 1
ATOM 631 N N . SER A 1 86 ? -11.036 -5.653 3.706 1.00 78.62 86 SER A N 1
ATOM 632 C CA . SER A 1 86 ? -12.171 -5.141 4.477 1.00 78.62 86 SER A CA 1
ATOM 633 C C . SER A 1 86 ? -11.822 -3.945 5.372 1.00 78.62 86 SER A C 1
ATOM 635 O O . SER A 1 86 ? -12.717 -3.384 5.988 1.00 78.62 86 SER A O 1
ATOM 637 N N . GLY A 1 87 ? -10.540 -3.574 5.474 1.00 74.38 87 GLY A N 1
ATOM 638 C CA . GLY A 1 87 ? -10.061 -2.525 6.367 1.00 74.38 87 GLY A CA 1
ATOM 639 C C . GLY A 1 87 ? -9.815 -2.998 7.803 1.00 74.38 87 GLY A C 1
ATOM 640 O O . GLY A 1 87 ? -10.012 -4.163 8.161 1.00 74.38 87 GLY A O 1
ATOM 641 N N . GLY A 1 88 ? -9.288 -2.087 8.621 1.00 69.94 88 GLY A N 1
ATOM 642 C CA . GLY A 1 88 ? -9.170 -2.265 10.068 1.00 69.94 88 GLY A CA 1
ATOM 643 C C . GLY A 1 88 ? -7.824 -2.758 10.586 1.00 69.94 88 GLY A C 1
ATOM 644 O O . GLY A 1 88 ? -7.544 -2.535 11.748 1.00 69.94 88 GLY A O 1
ATOM 645 N N . ARG A 1 89 ? -6.961 -3.396 9.781 1.00 76.19 89 ARG A N 1
ATOM 646 C CA . ARG A 1 89 ? -5.569 -3.701 10.183 1.00 76.19 89 ARG A CA 1
ATOM 647 C C . ARG A 1 89 ? -4.627 -3.697 8.988 1.00 76.19 89 ARG A C 1
ATOM 649 O O . ARG A 1 89 ? -4.889 -4.351 7.976 1.00 76.19 89 ARG A O 1
ATOM 656 N N . ALA A 1 90 ? -3.503 -3.006 9.139 1.00 78.12 90 ALA A N 1
ATOM 657 C CA . ALA A 1 90 ? -2.396 -3.023 8.193 1.00 78.12 90 ALA A CA 1
ATOM 658 C C . ALA A 1 90 ? -1.065 -2.874 8.936 1.00 78.12 90 ALA A C 1
ATOM 660 O O . ALA A 1 90 ? -0.983 -2.258 9.995 1.00 78.12 90 ALA A O 1
ATOM 661 N N . SER A 1 91 ? -0.004 -3.450 8.380 1.00 80.12 91 SER A N 1
ATOM 662 C CA . SER A 1 91 ? 1.329 -3.411 8.974 1.00 80.12 91 SER A CA 1
ATOM 663 C C . SER A 1 91 ? 2.364 -3.034 7.923 1.00 80.12 91 SER A C 1
ATOM 665 O O . SER A 1 91 ? 2.527 -3.719 6.920 1.00 80.12 91 SER A O 1
ATOM 667 N N . ILE A 1 92 ? 3.120 -1.965 8.186 1.00 82.81 92 ILE A N 1
ATOM 668 C CA . ILE A 1 92 ? 4.232 -1.525 7.332 1.00 82.81 92 ILE A CA 1
ATOM 669 C C . ILE A 1 92 ? 5.359 -2.562 7.167 1.00 82.81 92 ILE A C 1
ATOM 671 O O . ILE A 1 92 ? 5.840 -2.682 6.041 1.00 82.81 92 ILE A O 1
ATOM 675 N N . PRO A 1 93 ? 5.803 -3.328 8.193 1.00 83.25 93 PRO A N 1
ATOM 676 C CA . PRO A 1 93 ? 6.829 -4.352 7.961 1.00 83.25 93 PRO A CA 1
ATOM 677 C C . PRO A 1 93 ? 6.300 -5.440 7.035 1.00 83.25 93 PRO A C 1
ATOM 679 O O . PRO A 1 93 ? 7.015 -5.900 6.153 1.00 83.25 93 PRO A O 1
ATOM 682 N N . GLY A 1 94 ? 5.029 -5.803 7.214 1.00 85.81 94 GLY A N 1
ATOM 683 C CA . GLY A 1 94 ? 4.336 -6.744 6.355 1.00 85.81 94 GLY A CA 1
ATOM 684 C C . GLY A 1 94 ? 4.277 -6.240 4.916 1.00 85.81 94 GLY A C 1
ATOM 685 O O . GLY A 1 94 ? 4.697 -6.950 4.014 1.00 85.81 94 GLY A O 1
ATOM 686 N N . ALA A 1 95 ? 3.877 -4.985 4.690 1.00 88.06 95 ALA A N 1
ATOM 687 C CA . ALA A 1 95 ? 3.860 -4.383 3.355 1.00 88.06 95 ALA A CA 1
ATOM 688 C C . ALA A 1 95 ? 5.249 -4.346 2.687 1.00 88.06 95 ALA A C 1
ATOM 690 O O . ALA A 1 95 ? 5.351 -4.593 1.489 1.00 88.06 95 ALA A O 1
ATOM 691 N N . LEU A 1 96 ? 6.324 -4.089 3.445 1.00 89.06 96 LEU A N 1
ATOM 692 C CA . LEU A 1 96 ? 7.697 -4.156 2.925 1.00 89.06 96 LEU A CA 1
ATOM 693 C C . LEU A 1 96 ? 8.092 -5.581 2.519 1.00 89.06 96 LEU A C 1
ATOM 695 O O . LEU A 1 96 ? 8.711 -5.768 1.474 1.00 89.06 96 LEU A O 1
ATOM 699 N N . LEU A 1 97 ? 7.715 -6.585 3.316 1.00 89.56 97 LEU A N 1
ATOM 700 C CA . LEU A 1 97 ? 7.920 -7.991 2.964 1.00 89.56 97 LEU A CA 1
ATOM 701 C C . LEU A 1 97 ? 7.096 -8.382 1.733 1.00 89.56 97 LEU A C 1
ATOM 703 O O . LEU A 1 97 ? 7.623 -9.026 0.834 1.00 89.56 97 LEU A O 1
ATOM 707 N N . GLY A 1 98 ? 5.838 -7.948 1.650 1.00 90.31 98 GLY A N 1
ATOM 708 C CA . GLY A 1 98 ? 4.974 -8.179 0.492 1.00 90.31 98 GLY A CA 1
ATOM 709 C C . GLY A 1 98 ? 5.526 -7.551 -0.789 1.00 90.31 98 GLY A C 1
ATOM 710 O O . GLY A 1 98 ? 5.546 -8.208 -1.828 1.00 90.31 98 GLY A O 1
ATOM 711 N N . LEU A 1 99 ? 6.062 -6.329 -0.699 1.00 92.56 99 LEU A N 1
ATOM 712 C CA . LEU A 1 99 ? 6.767 -5.666 -1.798 1.00 92.56 99 LEU A CA 1
ATOM 713 C C . LEU A 1 99 ? 7.993 -6.470 -2.255 1.00 92.56 99 LEU A C 1
ATOM 715 O O . LEU A 1 99 ? 8.206 -6.629 -3.453 1.00 92.56 99 LEU A O 1
ATOM 719 N N . LEU A 1 100 ? 8.780 -7.005 -1.318 1.00 93.12 100 LEU A N 1
ATOM 720 C CA . LEU A 1 100 ? 9.950 -7.827 -1.631 1.00 93.12 100 LEU A CA 1
ATOM 721 C C . LEU A 1 100 ? 9.547 -9.148 -2.307 1.00 93.12 100 LEU A C 1
ATOM 723 O O . LEU A 1 100 ? 10.157 -9.535 -3.300 1.00 93.12 100 LEU A O 1
ATOM 727 N N . ILE A 1 101 ? 8.496 -9.811 -1.815 1.00 92.38 101 ILE A N 1
ATOM 728 C CA . ILE A 1 101 ? 7.981 -11.063 -2.389 1.00 92.38 101 ILE A CA 1
ATOM 729 C C . ILE A 1 101 ? 7.494 -10.839 -3.822 1.00 92.38 101 ILE A C 1
ATOM 731 O O . ILE A 1 101 ? 7.897 -11.568 -4.728 1.00 92.38 101 ILE A O 1
ATOM 735 N N . ILE A 1 102 ? 6.652 -9.826 -4.041 1.00 91.56 102 ILE A N 1
ATOM 736 C CA . ILE A 1 102 ? 6.120 -9.528 -5.374 1.00 91.56 102 ILE A CA 1
ATOM 737 C C . ILE A 1 102 ? 7.220 -9.040 -6.313 1.00 91.56 102 ILE A C 1
ATOM 739 O O . IL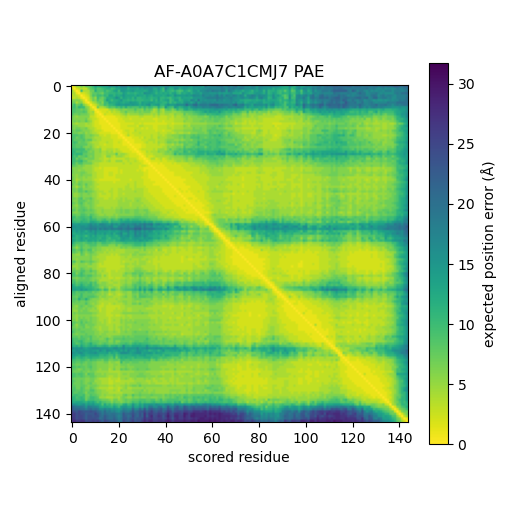E A 1 102 ? 7.253 -9.479 -7.457 1.00 91.56 102 ILE A O 1
ATOM 743 N N . GLY A 1 103 ? 8.156 -8.216 -5.839 1.00 90.81 103 GLY A N 1
ATOM 744 C CA . GLY A 1 103 ? 9.288 -7.762 -6.647 1.00 90.81 103 GLY A CA 1
ATOM 745 C C . GLY A 1 103 ? 10.154 -8.919 -7.151 1.00 90.81 103 GLY A C 1
ATOM 746 O O . GLY A 1 103 ? 10.479 -8.975 -8.334 1.00 90.81 103 GLY A O 1
ATOM 747 N N . ILE A 1 104 ? 10.471 -9.891 -6.286 1.00 92.44 104 ILE A N 1
ATOM 748 C CA . ILE A 1 104 ? 11.219 -11.094 -6.687 1.00 92.44 104 ILE A CA 1
ATOM 749 C C . ILE A 1 104 ? 10.392 -11.967 -7.636 1.00 92.44 104 ILE A C 1
ATOM 751 O O . ILE A 1 104 ? 10.936 -12.495 -8.605 1.00 92.44 104 ILE A O 1
ATOM 755 N N . LEU A 1 105 ? 9.087 -12.113 -7.386 1.00 91.00 105 LEU A N 1
ATOM 756 C CA . LEU A 1 105 ? 8.196 -12.878 -8.258 1.00 91.00 105 LEU A CA 1
ATOM 757 C C . LEU A 1 105 ? 8.153 -12.281 -9.668 1.00 91.00 105 LEU A C 1
ATOM 759 O O . LEU A 1 105 ? 8.304 -13.014 -10.641 1.00 91.00 105 LEU A O 1
ATOM 763 N N . GLN A 1 106 ? 7.978 -10.964 -9.782 1.00 88.75 106 GLN A N 1
ATOM 764 C CA . GLN A 1 106 ? 7.965 -10.273 -11.068 1.00 88.75 106 GLN A CA 1
ATOM 765 C C . GLN A 1 106 ? 9.302 -10.432 -11.787 1.00 88.75 106 GLN A C 1
ATOM 767 O O . GLN A 1 106 ? 9.322 -10.910 -12.918 1.00 88.75 106 GLN A O 1
ATOM 772 N N . PHE A 1 107 ? 10.413 -10.139 -11.107 1.00 89.00 107 PHE A N 1
ATOM 773 C CA . PHE A 1 107 ? 11.747 -10.274 -11.689 1.00 89.00 107 PHE A CA 1
ATOM 774 C C . PHE A 1 107 ? 12.027 -11.710 -12.167 1.00 89.00 107 PHE A C 1
ATOM 776 O O . PHE A 1 107 ? 12.562 -11.920 -13.255 1.00 89.00 107 PHE A O 1
ATOM 783 N N . GLY A 1 108 ? 11.609 -12.717 -11.393 1.00 89.06 108 GLY A N 1
ATOM 784 C CA . GLY A 1 108 ? 11.732 -14.125 -11.772 1.00 89.06 108 GLY A CA 1
ATOM 785 C C . GLY A 1 108 ? 10.874 -14.508 -12.982 1.00 89.06 108 GLY A C 1
ATOM 786 O O . GLY A 1 108 ? 11.340 -15.233 -13.862 1.00 89.06 108 GLY A O 1
ATOM 787 N N . LEU A 1 109 ? 9.637 -14.008 -13.063 1.00 87.69 109 LEU A N 1
ATOM 788 C CA . LEU A 1 109 ? 8.742 -14.259 -14.198 1.00 87.69 109 LEU A CA 1
ATOM 789 C C . LEU A 1 109 ? 9.233 -13.568 -15.476 1.00 87.69 109 LEU A C 1
ATOM 791 O O . LEU A 1 109 ? 9.210 -14.180 -16.547 1.00 87.69 109 LEU A O 1
ATOM 795 N N . GLU A 1 110 ? 9.722 -12.334 -15.369 1.00 87.50 110 GLU A N 1
ATOM 796 C CA . GLU A 1 110 ? 10.334 -11.611 -16.486 1.00 87.50 110 GLU A CA 1
ATOM 797 C C . GLU A 1 110 ? 11.574 -12.340 -17.007 1.00 87.50 110 GLU A C 1
ATOM 799 O O . GLU A 1 110 ? 11.704 -12.557 -18.213 1.00 87.50 110 GLU A O 1
ATOM 804 N N . MET A 1 111 ? 12.448 -12.805 -16.107 1.00 89.38 111 MET A N 1
ATOM 805 C CA . MET A 1 111 ? 13.651 -13.555 -16.476 1.00 89.38 111 MET A CA 1
ATOM 806 C C . MET A 1 111 ? 13.328 -14.917 -17.106 1.00 89.38 111 MET A C 1
ATOM 808 O O . MET A 1 111 ? 14.060 -15.389 -17.974 1.00 89.38 111 MET A O 1
ATOM 812 N N . SER A 1 112 ? 12.199 -15.526 -16.737 1.00 87.25 112 SER A N 1
ATOM 813 C CA . SER A 1 112 ? 11.679 -16.738 -17.379 1.00 87.25 112 SER A CA 1
ATOM 814 C C . SER A 1 112 ? 11.102 -16.489 -18.786 1.00 87.25 112 SER A C 1
ATOM 816 O O . SER A 1 112 ? 10.621 -17.430 -19.421 1.00 87.25 112 SER A O 1
ATOM 818 N N . GLY A 1 113 ? 11.117 -15.248 -19.286 1.00 84.69 113 GLY A N 1
ATOM 819 C CA . GLY A 1 113 ? 10.605 -14.889 -20.610 1.00 84.69 113 GLY A CA 1
ATOM 820 C C . GLY A 1 113 ? 9.079 -14.788 -20.679 1.00 84.69 113 GLY A C 1
ATOM 821 O O . GLY A 1 113 ? 8.503 -14.832 -21.769 1.00 84.69 113 GLY A O 1
ATOM 822 N N . VAL A 1 114 ? 8.398 -14.667 -19.534 1.00 85.69 114 VAL A N 1
ATOM 823 C CA . VAL A 1 114 ? 6.941 -14.512 -19.488 1.00 85.69 114 VAL A CA 1
ATOM 824 C C . VAL A 1 114 ? 6.564 -13.118 -19.988 1.00 85.69 114 VAL A C 1
ATOM 826 O O . VAL A 1 114 ? 7.100 -12.103 -19.553 1.00 85.69 114 VAL A O 1
ATOM 829 N N . ARG A 1 115 ? 5.602 -13.049 -20.913 1.00 81.94 115 ARG A N 1
ATOM 830 C CA . ARG A 1 115 ? 5.107 -11.771 -21.438 1.00 81.94 115 ARG A CA 1
ATOM 831 C C . ARG A 1 115 ? 4.444 -10.961 -20.317 1.00 81.94 115 ARG A C 1
ATOM 833 O O . ARG A 1 115 ? 3.625 -11.509 -19.586 1.00 81.94 115 ARG A O 1
ATOM 840 N N . SER A 1 116 ? 4.691 -9.650 -20.268 1.00 78.69 116 SER A N 1
ATOM 841 C CA . SER A 1 116 ? 4.119 -8.718 -19.271 1.00 78.69 116 SER A CA 1
ATOM 842 C C . SER A 1 116 ? 2.599 -8.876 -19.062 1.00 78.69 116 SER A C 1
ATOM 844 O O . SER A 1 116 ? 2.113 -8.887 -17.933 1.00 78.69 116 SER A O 1
ATOM 846 N N . ARG A 1 117 ? 1.836 -9.149 -20.130 1.00 82.62 117 ARG A N 1
ATOM 847 C CA . ARG A 1 117 ? 0.389 -9.414 -20.033 1.00 82.62 117 ARG A CA 1
ATOM 848 C C . ARG A 1 117 ? 0.031 -10.611 -19.141 1.00 82.62 117 ARG A C 1
ATOM 850 O O . ARG A 1 117 ? -0.996 -10.579 -18.472 1.00 82.62 117 ARG A O 1
ATOM 857 N N . ASN A 1 118 ? 0.859 -11.650 -19.121 1.00 86.38 118 ASN A N 1
ATOM 858 C CA . ASN A 1 118 ? 0.634 -12.832 -18.295 1.00 86.38 118 ASN A CA 1
ATOM 859 C C . ASN A 1 118 ? 1.046 -12.583 -16.838 1.00 86.38 118 ASN A C 1
ATOM 861 O O . ASN A 1 118 ? 0.436 -13.159 -15.943 1.00 86.38 118 ASN A O 1
ATOM 865 N N . ILE A 1 119 ? 2.020 -11.699 -16.590 1.00 85.38 119 ILE A N 1
ATOM 866 C CA . ILE A 1 119 ? 2.448 -11.318 -15.235 1.00 85.38 119 ILE A CA 1
ATOM 867 C C . ILE A 1 119 ? 1.281 -10.684 -14.475 1.00 85.38 119 ILE A C 1
ATOM 869 O O . ILE A 1 119 ? 0.973 -11.119 -13.370 1.00 85.38 119 ILE A O 1
ATOM 873 N N . ILE A 1 120 ? 0.556 -9.753 -15.102 1.00 87.19 120 ILE A N 1
ATOM 874 C CA . ILE A 1 120 ? -0.634 -9.113 -14.512 1.00 87.19 120 ILE A CA 1
ATOM 875 C C . ILE A 1 120 ? -1.692 -10.147 -14.096 1.00 87.19 120 ILE A C 1
ATOM 877 O O . ILE A 1 120 ? -2.264 -10.050 -13.011 1.00 87.19 120 ILE A O 1
ATOM 881 N N . ILE A 1 121 ? -1.931 -11.164 -14.932 1.00 90.12 121 ILE A N 1
ATOM 882 C CA . ILE A 1 121 ? -2.896 -12.234 -14.632 1.00 90.12 121 ILE A CA 1
ATOM 883 C C . ILE A 1 121 ? -2.429 -13.052 -13.422 1.00 90.12 121 ILE A C 1
ATOM 885 O O . ILE A 1 121 ? -3.223 -13.337 -12.528 1.00 90.12 121 ILE A O 1
ATOM 889 N N . ILE A 1 122 ? -1.142 -13.405 -13.373 1.00 89.19 122 ILE A N 1
ATOM 890 C CA . ILE A 1 122 ? -0.559 -14.180 -12.271 1.00 89.19 122 ILE A CA 1
ATOM 891 C C . ILE A 1 122 ? -0.617 -13.380 -10.965 1.00 89.19 122 ILE A C 1
ATOM 893 O O . ILE A 1 122 ? -1.083 -13.905 -9.957 1.00 89.19 122 ILE A O 1
ATOM 897 N N . VAL A 1 123 ? -0.213 -12.108 -10.981 1.00 90.25 123 VAL A N 1
ATOM 898 C CA . VAL A 1 123 ? -0.263 -11.221 -9.808 1.00 90.25 123 VAL A CA 1
ATOM 899 C C . VAL A 1 123 ? -1.698 -11.059 -9.308 1.00 90.25 123 VAL A C 1
ATOM 901 O O . VAL A 1 123 ? -1.939 -11.165 -8.106 1.00 90.25 123 VAL A O 1
ATOM 904 N N . GLY A 1 124 ? -2.665 -10.875 -10.211 1.00 90.56 124 GLY A N 1
ATOM 905 C CA . GLY A 1 124 ? -4.082 -10.812 -9.850 1.00 90.56 124 GLY A CA 1
ATOM 906 C C . GLY A 1 124 ? -4.590 -12.106 -9.207 1.00 90.56 124 GLY A C 1
ATOM 907 O O . GLY A 1 124 ? -5.310 -12.063 -8.211 1.00 90.56 124 GLY A O 1
ATOM 908 N N . LEU A 1 125 ? -4.176 -13.265 -9.723 1.00 92.25 125 LEU A N 1
ATOM 909 C CA . LEU A 1 125 ? -4.553 -14.563 -9.162 1.00 92.25 125 LEU A CA 1
ATOM 910 C C . LEU A 1 125 ? -3.947 -14.770 -7.767 1.00 92.25 125 LEU A C 1
ATOM 912 O O . LEU A 1 125 ? -4.649 -15.201 -6.851 1.00 92.25 125 LEU A O 1
ATOM 916 N N . VAL A 1 126 ? -2.679 -14.393 -7.576 1.00 91.81 126 VAL A N 1
ATOM 917 C CA . VAL A 1 126 ? -2.022 -14.402 -6.260 1.00 91.81 126 VAL A CA 1
ATOM 918 C C . VAL A 1 126 ? -2.756 -13.478 -5.287 1.00 91.81 126 VAL A C 1
ATOM 920 O O . VAL A 1 126 ? -3.061 -13.905 -4.177 1.00 91.81 126 VAL A O 1
ATOM 923 N N . LEU A 1 127 ? -3.115 -12.261 -5.709 1.00 92.12 127 LEU A N 1
ATOM 924 C CA . LEU A 1 127 ? -3.889 -11.321 -4.895 1.00 92.12 127 LEU A CA 1
ATOM 925 C C . LEU A 1 127 ? -5.202 -11.944 -4.416 1.00 92.12 127 LEU A C 1
ATOM 927 O O . LEU A 1 127 ? -5.500 -11.857 -3.228 1.00 92.12 127 LEU A O 1
ATOM 931 N N . ILE A 1 128 ? -5.969 -12.591 -5.301 1.00 91.75 128 ILE A N 1
ATOM 932 C CA . ILE A 1 128 ? -7.249 -13.223 -4.937 1.00 91.75 128 ILE A CA 1
ATOM 933 C C . ILE A 1 128 ? -7.032 -14.340 -3.912 1.00 91.75 128 ILE A C 1
ATOM 935 O O . ILE A 1 128 ? -7.745 -14.401 -2.909 1.00 91.75 128 ILE A O 1
ATOM 939 N N . ILE A 1 129 ? -6.038 -15.209 -4.126 1.00 91.00 129 ILE A N 1
ATOM 940 C CA . ILE A 1 129 ? -5.724 -16.292 -3.183 1.00 91.00 129 ILE A CA 1
ATOM 941 C C . ILE A 1 129 ? -5.362 -15.710 -1.817 1.00 91.00 129 ILE A C 1
ATOM 943 O O . ILE A 1 129 ? -5.934 -16.104 -0.800 1.00 91.00 129 ILE A O 1
ATOM 947 N N . THR A 1 130 ? -4.440 -14.751 -1.785 1.00 88.56 130 THR A N 1
ATOM 948 C CA . THR A 1 130 ? -3.999 -14.103 -0.551 1.00 88.56 130 THR A CA 1
ATOM 949 C C . THR A 1 130 ? -5.144 -13.37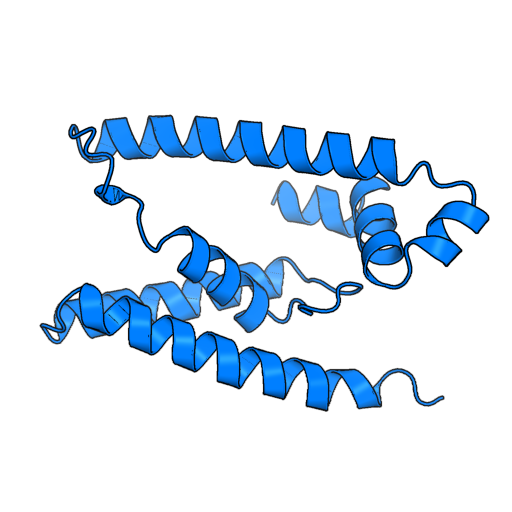8 0.147 1.00 88.56 130 THR A C 1
ATOM 951 O O . THR A 1 130 ? -5.260 -13.480 1.364 1.00 88.56 130 THR A O 1
ATOM 954 N N . ALA A 1 131 ? -6.006 -12.683 -0.592 1.00 88.94 131 ALA A N 1
ATOM 955 C CA . ALA A 1 131 ? -7.172 -11.988 -0.060 1.00 88.94 131 ALA A CA 1
ATOM 956 C C . ALA A 1 131 ? -8.105 -12.939 0.698 1.00 88.94 131 ALA A C 1
ATOM 958 O O . ALA A 1 131 ? -8.407 -12.709 1.870 1.00 88.94 131 ALA A O 1
ATOM 959 N N . VAL A 1 132 ? -8.491 -14.044 0.053 1.00 89.69 132 VAL A N 1
ATOM 960 C CA . VAL A 1 132 ? -9.377 -15.060 0.640 1.00 89.69 132 VAL A CA 1
ATOM 961 C C . VAL A 1 132 ? -8.730 -15.698 1.865 1.00 89.69 132 VAL A C 1
ATOM 963 O O . VAL A 1 132 ? -9.377 -15.885 2.894 1.00 89.69 132 VAL A O 1
ATOM 966 N N . VAL A 1 133 ? -7.439 -16.015 1.778 1.00 87.44 133 VAL A N 1
ATOM 967 C CA . V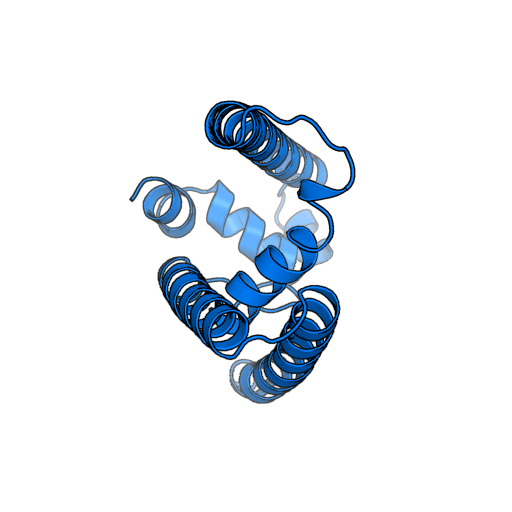AL A 1 133 ? -6.663 -16.530 2.908 1.00 87.44 133 VAL A CA 1
ATOM 968 C C . VAL A 1 133 ? -6.693 -15.522 4.062 1.00 87.44 133 VAL A C 1
ATOM 970 O O . VAL A 1 133 ? -7.079 -15.881 5.173 1.00 87.44 133 VAL A O 1
ATOM 973 N N . ASN A 1 134 ? -6.380 -14.251 3.813 1.00 84.94 134 ASN A N 1
ATOM 974 C CA . ASN A 1 134 ? -6.316 -13.229 4.854 1.00 84.94 134 ASN A CA 1
ATOM 975 C C . ASN A 1 134 ? -7.671 -13.019 5.556 1.00 84.94 134 ASN A C 1
ATOM 977 O O . ASN A 1 134 ? -7.719 -12.910 6.780 1.00 84.94 134 ASN A O 1
ATOM 981 N N . GLU A 1 135 ? -8.785 -13.051 4.820 1.00 80.81 135 GLU A N 1
ATOM 982 C CA . GLU A 1 135 ? -10.132 -13.003 5.408 1.00 80.81 135 GLU A CA 1
ATOM 983 C C . GLU A 1 135 ? -10.436 -14.228 6.281 1.00 80.81 135 GLU A C 1
ATOM 985 O O . GLU A 1 135 ? -10.926 -14.096 7.407 1.00 80.81 135 GLU A O 1
ATOM 990 N N . ARG A 1 136 ? -10.095 -15.432 5.806 1.00 80.19 136 ARG A N 1
ATOM 991 C CA . ARG A 1 136 ? -10.325 -16.685 6.544 1.00 80.19 136 ARG A CA 1
ATOM 992 C C . ARG A 1 136 ? -9.514 -16.768 7.834 1.00 80.19 136 ARG A C 1
ATOM 994 O O . ARG A 1 136 ? -10.027 -17.249 8.844 1.00 80.19 136 ARG A O 1
ATOM 1001 N N . PHE A 1 137 ? -8.264 -16.317 7.815 1.00 71.81 137 PHE A N 1
ATOM 1002 C CA . PHE A 1 137 ? -7.417 -16.287 9.007 1.00 71.81 137 PHE A CA 1
ATOM 1003 C C . PHE A 1 137 ? -7.758 -15.102 9.926 1.00 71.81 137 PHE A C 1
ATOM 1005 O O . PHE A 1 137 ? -7.665 -15.225 11.147 1.00 71.81 137 PHE A O 1
ATOM 1012 N N . GLY A 1 138 ? -8.233 -13.985 9.368 1.00 60.66 138 GLY A N 1
ATOM 1013 C CA . GLY A 1 138 ? -8.642 -12.798 10.115 1.00 60.66 138 GLY A CA 1
ATOM 1014 C C . GLY A 1 138 ? -9.910 -12.971 10.958 1.00 60.66 138 GLY A C 1
ATOM 1015 O O . GLY A 1 138 ? -10.016 -12.323 12.000 1.00 60.66 138 GLY A O 1
ATOM 1016 N N . GLY A 1 139 ? -10.821 -13.867 10.560 1.00 52.88 139 GLY A N 1
ATOM 1017 C CA . GLY A 1 139 ? -12.074 -14.156 11.273 1.00 52.88 139 GLY A CA 1
ATOM 1018 C C . GLY A 1 139 ? -11.930 -14.911 12.603 1.00 52.88 139 GLY A C 1
ATOM 1019 O O . GLY A 1 139 ? -12.909 -15.048 13.326 1.00 52.88 139 GLY A O 1
ATOM 1020 N N . ARG A 1 140 ? -10.729 -15.392 12.959 1.00 49.31 140 ARG A N 1
ATOM 1021 C CA . ARG A 1 140 ? -10.486 -16.123 14.220 1.00 49.31 140 ARG A CA 1
ATOM 1022 C C . ARG A 1 140 ? -10.034 -15.251 15.397 1.00 49.31 140 ARG A C 1
ATOM 1024 O O . ARG A 1 140 ? -9.977 -15.753 16.508 1.00 49.31 140 ARG A O 1
ATOM 1031 N N . ALA A 1 141 ? -9.712 -13.975 15.175 1.00 48.62 141 ALA A N 1
ATOM 1032 C CA . ALA A 1 141 ? -9.133 -13.096 16.202 1.00 48.62 141 ALA A CA 1
ATOM 1033 C C . ALA A 1 141 ? -10.131 -12.107 16.846 1.00 48.62 141 ALA A C 1
ATOM 1035 O O . ALA A 1 141 ? -9.710 -11.250 17.617 1.00 48.62 141 ALA A O 1
ATOM 1036 N N . THR A 1 142 ? -11.424 -12.205 16.521 1.00 46.97 142 THR A N 1
ATOM 1037 C CA . THR A 1 142 ? -12.511 -11.365 17.074 1.00 46.97 142 THR A CA 1
ATOM 1038 C C . THR A 1 142 ? -13.632 -12.251 17.639 1.00 46.97 142 THR A C 1
ATOM 1040 O O . THR A 1 142 ? -14.814 -11.965 17.485 1.00 46.97 142 THR A O 1
ATOM 1043 N N . GLY A 1 143 ? -13.250 -13.404 18.191 1.00 36.44 143 GLY A N 1
ATOM 1044 C CA . GLY A 1 143 ? -14.153 -14.423 18.726 1.00 36.44 143 GLY A CA 1
ATOM 1045 C C . GLY A 1 143 ? -13.939 -14.697 20.211 1.00 36.44 143 GLY A C 1
ATOM 1046 O O . GLY A 1 143 ? -14.128 -15.839 20.617 1.00 36.44 143 GLY A O 1
ATOM 1047 N N . GLU A 1 144 ? -13.525 -13.686 20.979 1.00 35.75 144 GLU A N 1
ATOM 1048 C CA . GLU A 1 144 ? -13.545 -13.664 22.450 1.00 35.75 144 GLU A CA 1
ATOM 1049 C C . GLU A 1 144 ? -13.998 -12.284 22.937 1.00 35.75 144 GLU A C 1
ATOM 1051 O O . GLU A 1 144 ? -13.468 -11.277 22.407 1.00 35.75 144 GLU A O 1
#

Solvent-accessible surface area (backbone atoms only — not comparable to full-atom values): 7974 Å² total; per-residue (Å²): 110,70,67,54,50,41,49,78,72,33,71,66,30,53,50,53,29,43,41,30,61,38,51,69,59,32,46,75,70,72,44,64,59,70,60,55,51,51,51,51,51,51,51,50,50,54,52,50,54,54,51,47,53,54,50,38,68,73,65,76,53,91,57,88,66,78,60,69,60,53,66,60,50,54,52,31,17,36,37,65,14,60,30,46,90,80,38,41,50,71,44,66,72,32,26,54,51,15,41,52,54,48,52,52,50,50,54,52,41,50,72,71,67,52,56,70,75,55,51,55,53,51,50,51,51,49,34,53,54,42,50,55,49,51,54,65,63,55,67,68,79,78,76,125

Secondary structure (DSSP, 8-state):
-HHHHHHHHSHHHHHHHHHHH-HHHHHHTT--HHHHHHHHHHHHHHHHHHHHHHHHHHH----TTTTTTHHHHHHHHHHHTT--TTSS---HHHHHHHHHHHHHHHHHHHHTT--HHHHHHHHHHHHHHHHHHHHHHHTTSS--